Protein AF-A0A2P2I5Q2-F1 (afdb_monomer)

InterPro domains:
  IPR013397 Type I-F CRISPR-associated protein Csy1 [PF09611] (38-127)

Nearest PDB structures (foldseek):
  6ne0-assembly1_A  TM=6.618E-01  e=3.250E-03  Pseudomonas aeruginosa UCBPP-PA14
  7eqg-assembly1_B  TM=6.576E-01  e=6.116E-03  Pseudomonas aeruginosa
  7e8j-assembly1_B  TM=7.321E-01  e=7.759E+00  Thermococcus celer Vu 13 = JCM 8558

Solvent-accessible surface area (backbone atoms only — not comparable to full-atom values): 7850 Å² total; per-residue (Å²): 104,59,69,59,51,55,46,50,55,49,45,52,56,48,46,68,70,70,63,55,101,84,61,52,76,64,59,51,53,52,51,51,51,51,46,50,53,59,64,26,66,82,54,33,48,61,56,38,58,69,38,45,80,50,47,44,63,18,68,58,61,57,45,80,82,36,80,65,54,50,53,56,98,90,45,74,58,82,70,41,71,79,88,56,77,68,62,94,82,88,62,93,52,73,41,70,53,96,74,83,70,42,83,48,66,48,72,91,40,47,68,43,53,56,58,42,60,35,59,42,96,88,70,44,39,67,72,110

Mean predicted aligned error: 5.83 Å

Organism: NCBI:txid1518452

pLDDT: mean 89.72, std 3.86, range [71.75, 94.81]

Sequence (128 aa):
LA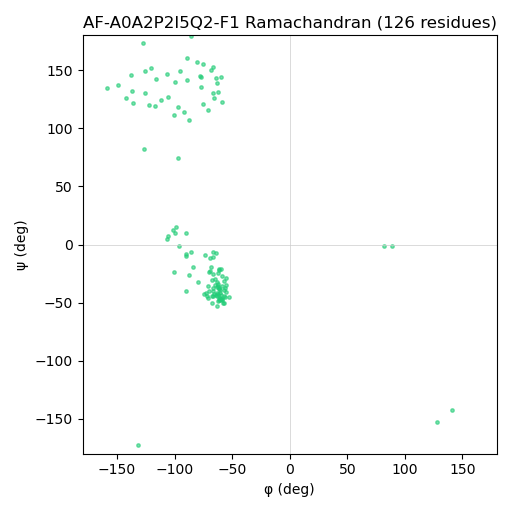IQSYFSDRKEAWLKKNLKSSMEDFDVRELEQECEQKFSLNEWLPNAARRAGQISMSTHPCTFSHPSARKNKNGYVSSVLVDIDRVDDGFLKTGNVSVSTDALGNAAALDVYKFLTLIMQDGENLLS

Secondary structure (DSSP, 8-state):
-HHHHHHHHHHHHHHHHH--TT--HHHHHHHHHHHHHHTSHHHHHHHHHHHHTTEEEESS-GGGT-TTTTEETTEEPPP---------SS---GGGS--PPEEEE-GGGHHHHHHHT-B-TTSSBTT-

Foldseek 3Di:
DLLVVLLVVVLVVQLVVPDDPPDDPVVSVVSNVVSCVCSPCVNPVVVLVVCVVQKDWAPDDPCVVPVCQQADPVGGDDHHDDADDDDPPPDDDPNVDDDGIDIDGDPVSVSSVVQQQGQDPVRHGNVD

Structure (mmCIF, N/CA/C/O backbone):
data_AF-A0A2P2I5Q2-F1
#
_entry.id   AF-A0A2P2I5Q2-F1
#
loop_
_atom_site.group_PDB
_atom_site.id
_atom_site.type_symbol
_atom_site.label_atom_id
_atom_site.label_alt_id
_atom_site.l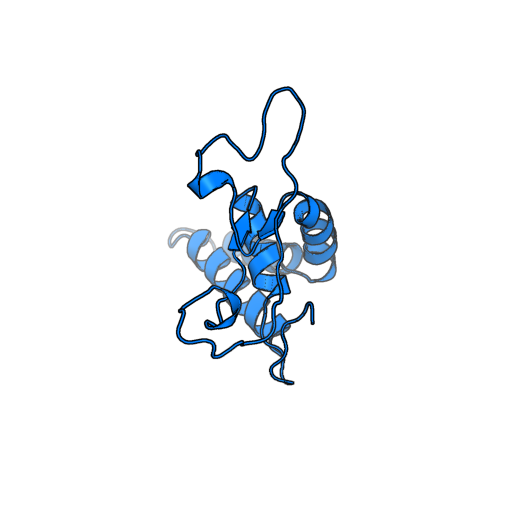abel_comp_id
_atom_site.label_asym_id
_atom_site.label_entity_id
_atom_site.label_seq_id
_atom_site.pdbx_PDB_ins_code
_atom_site.Cartn_x
_atom_site.Cartn_y
_atom_site.Cartn_z
_atom_site.occupancy
_atom_site.B_iso_or_equiv
_atom_site.auth_seq_id
_atom_site.auth_comp_id
_atom_site.auth_asym_id
_atom_site.auth_atom_id
_atom_site.pdbx_PDB_model_num
ATOM 1 N N . LEU A 1 1 ? -18.202 -4.680 -4.821 1.00 77.94 1 LEU A N 1
ATOM 2 C CA . LEU A 1 1 ? -17.090 -3.834 -5.325 1.00 77.94 1 LEU A CA 1
ATOM 3 C C . LEU A 1 1 ? -15.831 -4.156 -4.522 1.00 77.94 1 LEU A C 1
ATOM 5 O O . LEU A 1 1 ? -15.953 -4.294 -3.310 1.00 77.94 1 LEU A O 1
ATOM 9 N N . ALA A 1 2 ? -14.660 -4.293 -5.153 1.00 86.69 2 ALA A N 1
ATOM 10 C CA . ALA A 1 2 ? -13.418 -4.706 -4.475 1.00 86.69 2 ALA A CA 1
ATOM 11 C C . ALA A 1 2 ? -13.055 -3.798 -3.281 1.00 86.69 2 ALA A C 1
ATOM 13 O O . ALA A 1 2 ? -12.731 -4.282 -2.200 1.00 86.69 2 ALA A O 1
ATOM 14 N N . ILE A 1 3 ? -13.241 -2.483 -3.437 1.00 89.75 3 ILE A N 1
ATOM 15 C CA . ILE A 1 3 ? -13.050 -1.491 -2.368 1.00 89.75 3 ILE A CA 1
ATOM 16 C C . ILE A 1 3 ? -13.998 -1.734 -1.182 1.00 89.75 3 ILE A C 1
ATOM 18 O O . ILE A 1 3 ? -13.567 -1.725 -0.035 1.00 89.75 3 ILE A O 1
ATOM 22 N N . GLN A 1 4 ? -15.287 -1.979 -1.437 1.00 90.56 4 GLN A N 1
ATOM 23 C CA . GLN A 1 4 ? -16.257 -2.245 -0.365 1.00 90.56 4 GLN A CA 1
ATOM 24 C C . GLN A 1 4 ? -15.915 -3.527 0.401 1.00 90.56 4 GLN A C 1
ATOM 26 O O . GLN A 1 4 ? -15.971 -3.525 1.627 1.00 90.56 4 GLN A O 1
ATOM 31 N N . SER A 1 5 ? -15.511 -4.585 -0.313 1.00 91.19 5 SER A N 1
ATOM 32 C CA . SER A 1 5 ? -15.049 -5.834 0.308 1.00 91.19 5 SER A CA 1
ATOM 33 C C . SER A 1 5 ? -13.847 -5.579 1.214 1.00 91.19 5 SER A C 1
ATOM 35 O O . SER A 1 5 ? -13.863 -5.970 2.374 1.00 91.19 5 SER A O 1
ATOM 37 N N . TYR A 1 6 ? -12.857 -4.824 0.726 1.00 92.62 6 TYR A N 1
ATOM 38 C CA . TYR A 1 6 ? -11.666 -4.474 1.499 1.00 92.62 6 TYR A CA 1
ATOM 39 C C . TYR A 1 6 ? -12.000 -3.765 2.818 1.00 92.62 6 TYR A C 1
ATOM 41 O O . TYR A 1 6 ? -11.441 -4.092 3.867 1.00 92.62 6 TYR A O 1
ATOM 49 N N . PHE A 1 7 ? -12.918 -2.795 2.791 1.00 93.2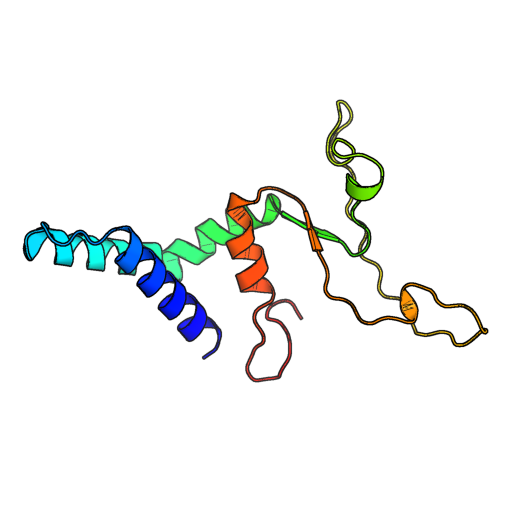5 7 PHE A N 1
ATOM 50 C CA . PHE A 1 7 ? -13.338 -2.107 4.011 1.00 93.25 7 PHE A CA 1
ATOM 51 C C . PHE A 1 7 ? -14.177 -2.999 4.929 1.00 93.25 7 PHE A C 1
ATOM 53 O O . PHE A 1 7 ? -14.001 -2.910 6.143 1.00 93.25 7 PHE A O 1
ATOM 60 N N . SER A 1 8 ? -15.024 -3.876 4.383 1.00 92.56 8 SER A N 1
ATOM 61 C CA . SER A 1 8 ? -15.776 -4.864 5.171 1.00 92.56 8 SER A CA 1
ATOM 62 C C . SER A 1 8 ? -14.831 -5.770 5.960 1.00 92.56 8 SER A C 1
ATOM 64 O O . SER A 1 8 ? -14.927 -5.845 7.185 1.00 92.56 8 SER A O 1
ATOM 66 N N . ASP A 1 9 ? -13.833 -6.350 5.291 1.00 92.50 9 ASP A N 1
ATOM 67 C CA . ASP A 1 9 ? -12.859 -7.250 5.915 1.00 92.50 9 ASP A CA 1
ATOM 68 C C . ASP A 1 9 ? -12.071 -6.546 7.032 1.00 92.50 9 ASP A C 1
ATOM 70 O O . ASP A 1 9 ? -11.808 -7.114 8.097 1.00 92.50 9 ASP A O 1
ATOM 74 N N . ARG A 1 10 ? -11.705 -5.273 6.823 1.00 92.31 10 ARG A N 1
ATOM 75 C CA . ARG A 1 10 ? -10.998 -4.479 7.839 1.00 92.31 10 ARG A CA 1
ATOM 76 C C . ARG A 1 10 ? -11.871 -4.127 9.031 1.00 92.31 10 ARG A C 1
ATOM 78 O O . ARG A 1 10 ? -11.362 -4.176 10.154 1.00 92.31 10 ARG A O 1
ATOM 85 N N . LYS A 1 11 ? -13.137 -3.777 8.803 1.00 92.69 11 LYS A N 1
ATOM 86 C CA . LYS A 1 11 ? -14.100 -3.512 9.876 1.00 92.69 11 LYS A CA 1
ATOM 87 C C . LYS A 1 11 ? -14.301 -4.763 10.720 1.00 92.69 11 LYS A C 1
ATOM 89 O O . LYS A 1 11 ? -14.127 -4.701 11.933 1.00 92.69 11 LYS A O 1
ATOM 94 N N . GLU A 1 12 ? -14.524 -5.918 10.095 1.00 92.50 12 GLU A N 1
ATOM 95 C CA . GLU A 1 12 ? -14.659 -7.192 10.807 1.00 92.50 12 GLU A CA 1
ATOM 96 C C . GLU A 1 12 ? -13.413 -7.550 11.621 1.00 92.50 12 GLU A C 1
ATOM 98 O O . GLU A 1 12 ? -13.515 -7.920 12.791 1.00 92.50 12 GLU A O 1
ATOM 103 N N . ALA A 1 13 ? -12.223 -7.433 11.025 1.00 92.00 13 ALA A N 1
ATOM 104 C CA . ALA A 1 13 ? -10.970 -7.720 11.719 1.00 92.00 13 ALA A CA 1
ATOM 105 C C . ALA A 1 13 ? -10.737 -6.767 12.901 1.00 92.00 13 ALA A C 1
ATOM 107 O O . ALA A 1 13 ? -10.21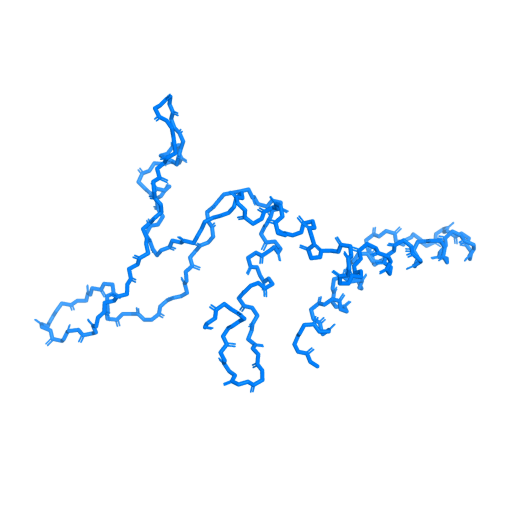9 -7.178 13.944 1.00 92.00 13 ALA A O 1
ATOM 108 N N . TRP A 1 14 ? -11.120 -5.497 12.756 1.00 93.50 14 TRP A N 1
ATOM 109 C CA . TRP A 1 14 ? -11.018 -4.515 13.827 1.00 93.50 14 TRP A CA 1
ATOM 110 C C . TRP A 1 14 ? -12.032 -4.790 14.939 1.00 93.50 14 TRP A C 1
ATOM 112 O O . TRP A 1 14 ? -11.638 -4.825 16.103 1.00 93.50 14 TRP A O 1
ATOM 122 N N . LEU A 1 15 ? -13.294 -5.069 14.609 1.00 91.69 15 LEU A N 1
ATOM 123 C CA . LEU A 1 15 ? -14.323 -5.413 15.592 1.00 91.69 15 LEU A CA 1
ATOM 124 C C . LEU A 1 15 ? -13.943 -6.675 16.366 1.00 91.69 15 LEU A C 1
ATOM 126 O O . LEU A 1 15 ? -13.911 -6.640 17.590 1.00 91.69 15 LEU A O 1
ATOM 130 N N . LYS A 1 16 ? -13.517 -7.749 15.690 1.00 90.44 16 LYS A N 1
ATOM 131 C CA . LYS A 1 16 ? -13.051 -8.987 16.351 1.00 90.44 16 LYS A CA 1
ATOM 132 C C . LYS A 1 16 ? -11.898 -8.754 17.329 1.00 90.44 16 LYS A C 1
ATOM 134 O O . LYS A 1 16 ? -11.776 -9.478 18.310 1.00 90.44 16 LYS A O 1
ATOM 139 N N . LYS A 1 17 ? -11.034 -7.770 17.061 1.00 90.88 17 LYS A N 1
ATOM 140 C CA . LYS A 1 17 ? -9.894 -7.438 17.926 1.00 90.88 17 LYS A CA 1
ATOM 141 C C . LYS A 1 17 ? -10.290 -6.592 19.140 1.00 90.88 17 LYS A C 1
ATOM 143 O O . LYS A 1 17 ? -9.628 -6.692 20.171 1.00 90.88 17 LYS A O 1
ATOM 148 N N . ASN A 1 18 ? -11.298 -5.732 19.006 1.00 88.38 18 ASN A N 1
ATOM 149 C CA . ASN A 1 18 ? -11.671 -4.776 20.050 1.00 88.38 18 ASN A CA 1
ATOM 150 C C . ASN A 1 18 ? -12.882 -5.225 20.882 1.00 88.38 18 ASN A C 1
ATOM 152 O O . ASN A 1 18 ? -12.986 -4.827 22.041 1.00 88.38 18 ASN A O 1
ATOM 156 N N . LEU A 1 19 ? -13.744 -6.090 20.339 1.00 88.69 19 LEU A N 1
ATOM 157 C CA . LEU A 1 19 ? -14.849 -6.704 21.068 1.00 88.69 19 LEU A CA 1
ATOM 158 C C . LEU A 1 19 ? -14.316 -7.644 22.150 1.00 88.69 19 LEU A C 1
ATOM 160 O O . LEU A 1 19 ? -13.488 -8.522 21.898 1.00 88.69 19 LEU A O 1
ATOM 164 N N . LYS A 1 20 ? -14.833 -7.478 23.366 1.00 85.69 20 LYS A N 1
ATOM 165 C CA . LYS A 1 20 ? -14.583 -8.376 24.494 1.00 85.69 20 LYS A CA 1
ATOM 166 C C . LYS A 1 20 ? -15.898 -9.018 24.900 1.00 85.69 20 LYS A C 1
ATOM 168 O O . LYS A 1 20 ? -16.921 -8.350 24.955 1.00 85.69 20 LYS A O 1
ATOM 173 N N . SER A 1 21 ? -15.856 -10.290 25.288 1.00 75.12 21 SER A N 1
ATOM 174 C CA . SER A 1 21 ? -17.037 -11.044 25.740 1.00 75.12 21 SER A CA 1
ATOM 175 C C . SER A 1 21 ? -17.686 -10.508 27.026 1.00 75.12 21 SER A C 1
ATOM 177 O O . SER A 1 21 ? -18.724 -11.010 27.430 1.00 75.12 21 SER A O 1
ATOM 179 N N . SER A 1 22 ? -17.054 -9.534 27.689 1.00 78.75 22 SER A N 1
ATOM 180 C CA . SER A 1 22 ? -17.507 -8.912 28.938 1.00 78.75 22 SER A CA 1
ATOM 181 C C . SER A 1 22 ? -18.051 -7.486 28.747 1.00 78.75 22 SER A C 1
ATOM 183 O O . SER A 1 22 ? -18.292 -6.813 29.745 1.00 78.75 22 SER A O 1
ATOM 185 N N . MET A 1 23 ? -18.157 -6.989 27.511 1.00 80.56 23 MET A N 1
ATOM 186 C CA . MET A 1 23 ? -18.653 -5.633 27.242 1.00 80.56 23 MET A CA 1
ATOM 187 C C . MET A 1 23 ? -20.176 -5.565 27.334 1.00 80.56 23 MET A C 1
ATOM 189 O O . MET A 1 23 ? -20.860 -6.518 26.959 1.00 80.56 23 MET A O 1
ATOM 193 N N . GLU A 1 24 ? -20.690 -4.437 27.820 1.00 83.69 24 GLU A N 1
ATOM 194 C CA . GLU A 1 24 ? -22.123 -4.157 27.791 1.00 83.69 24 GLU A CA 1
ATOM 195 C C . GLU A 1 24 ? -22.578 -3.780 26.373 1.00 83.69 24 GLU A C 1
ATOM 197 O O . GLU A 1 24 ? -21.802 -3.265 25.566 1.00 83.69 24 GLU A O 1
ATOM 202 N N . ASP A 1 25 ? -23.863 -3.989 26.075 1.00 82.38 25 ASP A N 1
ATOM 203 C CA . ASP A 1 25 ? -24.461 -3.677 24.767 1.00 82.38 25 ASP A CA 1
ATOM 204 C C . ASP A 1 25 ? -24.254 -2.214 24.339 1.00 82.38 25 ASP A C 1
ATOM 206 O O . ASP A 1 25 ? -24.211 -1.912 23.145 1.00 82.38 25 ASP A O 1
ATOM 210 N N . PHE A 1 26 ? -24.138 -1.292 25.300 1.00 84.56 26 PHE A N 1
ATOM 211 C CA . PHE A 1 26 ? -23.848 0.114 25.027 1.00 84.56 26 PHE A CA 1
ATOM 212 C C . PHE A 1 26 ? -22.427 0.305 24.481 1.00 84.56 26 PHE A C 1
ATOM 214 O O . PHE A 1 26 ? -22.263 0.899 23.414 1.00 84.56 26 PHE A O 1
ATOM 221 N N . ASP A 1 27 ? -21.428 -0.271 25.153 1.00 85.62 27 ASP A N 1
ATOM 222 C CA . ASP A 1 27 ? -20.021 -0.190 24.745 1.00 85.62 27 ASP A CA 1
ATOM 223 C C . ASP A 1 27 ? -19.806 -0.828 23.367 1.00 85.62 27 ASP A C 1
ATOM 225 O O . ASP A 1 27 ? -19.046 -0.320 22.543 1.00 85.62 27 ASP A O 1
ATOM 229 N N . VAL A 1 28 ? -20.511 -1.932 23.088 1.00 87.31 28 VAL A N 1
ATOM 230 C CA . VAL A 1 28 ? -20.474 -2.607 21.782 1.00 87.31 28 VAL A CA 1
ATOM 231 C C . VAL A 1 28 ? -20.963 -1.677 20.670 1.00 87.31 28 VAL A C 1
ATOM 233 O O . VAL A 1 28 ? -20.301 -1.559 19.639 1.00 87.31 28 VAL A O 1
ATOM 236 N N . ARG A 1 29 ? -22.084 -0.976 20.881 1.00 87.62 29 ARG A N 1
ATOM 237 C CA . ARG A 1 29 ? -22.636 -0.035 19.890 1.00 87.62 29 ARG A CA 1
ATOM 238 C C . ARG A 1 29 ? -21.733 1.174 19.663 1.00 87.62 29 ARG A C 1
ATOM 240 O O . ARG A 1 29 ? -21.627 1.640 18.530 1.00 87.62 29 ARG A O 1
ATOM 247 N N . GLU A 1 30 ? -21.088 1.682 20.710 1.00 90.12 30 GLU A N 1
ATOM 248 C CA . GLU A 1 30 ? -20.125 2.782 20.585 1.00 90.12 30 GLU A CA 1
ATOM 249 C C . GLU A 1 30 ? -18.907 2.354 19.749 1.00 90.12 30 GLU A C 1
ATOM 251 O O . GLU A 1 30 ? -18.509 3.052 18.814 1.00 90.12 30 GLU A O 1
ATOM 256 N N . LEU A 1 31 ? -18.389 1.148 19.998 1.00 90.00 31 LEU A N 1
ATOM 257 C CA . LEU A 1 31 ? -17.314 0.531 19.215 1.00 90.00 31 LEU A CA 1
ATOM 258 C C . LEU A 1 31 ? -17.681 0.332 17.740 1.00 90.00 31 LEU A C 1
ATOM 260 O O . LEU A 1 31 ? -16.855 0.579 16.858 1.00 90.00 31 LEU A O 1
ATOM 264 N N . GLU A 1 32 ? -18.905 -0.106 17.448 1.00 90.06 32 GLU A N 1
ATOM 265 C CA . GLU A 1 32 ? -19.397 -0.237 16.073 1.00 90.06 32 GLU A CA 1
ATOM 266 C C . GLU A 1 32 ? -19.450 1.117 15.355 1.00 90.06 32 GLU A C 1
ATOM 268 O O . GLU A 1 32 ? -19.016 1.218 14.204 1.00 90.06 32 GLU A O 1
ATOM 273 N N . GLN A 1 33 ? -19.909 2.170 16.036 1.00 91.50 33 GLN A N 1
ATOM 274 C CA . GLN A 1 33 ? -19.923 3.525 15.479 1.00 91.50 33 GLN A CA 1
ATOM 275 C C . GLN A 1 33 ? -18.510 4.068 15.238 1.00 91.50 33 GLN A C 1
ATOM 277 O O . GLN A 1 33 ? -18.259 4.635 14.171 1.00 91.50 33 GLN A O 1
ATOM 282 N N . GLU A 1 34 ? -17.575 3.859 16.172 1.00 92.75 34 GLU A N 1
ATOM 283 C CA . GLU A 1 34 ? -16.166 4.235 15.984 1.00 92.75 34 GLU A CA 1
ATOM 284 C C . GLU A 1 34 ? -15.568 3.502 14.775 1.00 92.75 34 GLU A C 1
ATOM 286 O O . GLU A 1 34 ? -14.883 4.102 13.942 1.00 92.75 34 GLU A O 1
ATOM 291 N N . CYS A 1 35 ? -15.854 2.203 14.646 1.00 92.31 35 CYS A N 1
ATOM 292 C CA . CYS A 1 35 ? -15.409 1.398 13.517 1.00 92.31 35 CYS A CA 1
ATOM 293 C C . CYS A 1 35 ? -15.923 1.972 12.191 1.00 92.31 35 CYS A C 1
ATOM 295 O O . CYS A 1 35 ? -15.152 2.151 11.243 1.00 92.31 35 CYS A O 1
ATOM 297 N N . GLU A 1 36 ? -17.213 2.296 12.127 1.00 92.25 36 GLU A N 1
ATOM 298 C CA . GLU A 1 36 ? -17.844 2.815 10.918 1.00 92.25 36 GLU A CA 1
ATOM 299 C C . GLU A 1 36 ? -17.258 4.167 10.503 1.00 92.25 36 GLU A C 1
ATOM 301 O O . GLU A 1 36 ? -16.926 4.347 9.331 1.00 92.25 36 GLU A O 1
ATOM 306 N N . GLN A 1 37 ? -17.059 5.085 11.453 1.00 92.56 37 GLN A N 1
ATOM 307 C CA . GLN A 1 37 ? -16.452 6.394 11.188 1.00 92.56 37 GLN A CA 1
ATOM 308 C C . GLN A 1 37 ? -15.013 6.243 10.686 1.00 92.56 37 GLN A C 1
ATOM 310 O O . GLN A 1 37 ? -14.686 6.680 9.579 1.00 92.56 37 GLN A O 1
ATOM 315 N N . LYS A 1 38 ? -14.187 5.501 11.428 1.00 90.81 38 LYS A N 1
ATOM 316 C CA . LYS A 1 38 ? -12.752 5.333 11.160 1.00 90.81 38 LYS A CA 1
ATOM 317 C C . LYS A 1 38 ? -12.444 4.662 9.826 1.00 90.81 38 LYS A C 1
ATOM 319 O O . LYS A 1 38 ? -11.424 4.957 9.197 1.00 90.81 38 LYS A O 1
ATOM 324 N N . PHE A 1 39 ? -13.285 3.713 9.419 1.00 91.81 39 PHE A N 1
ATOM 325 C CA . PHE A 1 39 ? -13.174 3.016 8.137 1.00 91.81 39 PHE A CA 1
ATOM 326 C C . PHE A 1 39 ? -14.120 3.582 7.074 1.00 91.81 39 PHE A C 1
ATOM 328 O O . PHE A 1 39 ? -14.241 2.996 5.996 1.00 91.81 39 PHE A O 1
ATOM 335 N N . SER A 1 40 ? -14.761 4.723 7.337 1.00 92.31 40 SER A N 1
ATOM 336 C CA . SER A 1 40 ? -15.468 5.468 6.304 1.00 92.31 40 SER A CA 1
ATOM 337 C C . SER A 1 40 ? -14.468 5.962 5.261 1.00 92.31 40 SER A C 1
ATOM 339 O O . SER A 1 40 ? -13.344 6.360 5.575 1.00 92.31 40 SER A O 1
ATOM 341 N N . LEU A 1 41 ? -14.875 5.963 3.993 1.00 90.38 41 LEU A N 1
ATOM 342 C CA . LEU A 1 41 ? -14.029 6.448 2.898 1.00 90.38 41 LEU A CA 1
ATOM 343 C C . LEU A 1 41 ? -13.576 7.898 3.128 1.00 90.38 41 LEU A C 1
ATOM 345 O O . LEU A 1 41 ? -12.417 8.221 2.877 1.00 90.38 41 LEU A O 1
ATOM 349 N N . ASN A 1 42 ? -14.469 8.744 3.651 1.00 91.94 42 ASN A N 1
ATOM 350 C CA . ASN A 1 42 ? -14.212 10.165 3.887 1.00 91.94 42 ASN A CA 1
ATOM 351 C C . ASN A 1 42 ? -13.127 10.413 4.940 1.00 91.94 42 ASN A C 1
ATOM 353 O O . ASN A 1 42 ? -12.353 11.354 4.792 1.00 91.94 42 ASN A O 1
ATOM 357 N N . GLU A 1 43 ? -13.033 9.577 5.976 1.00 93.19 43 GLU A N 1
ATOM 358 C CA . GLU A 1 43 ? -11.980 9.709 6.989 1.00 93.19 43 GLU A CA 1
ATOM 359 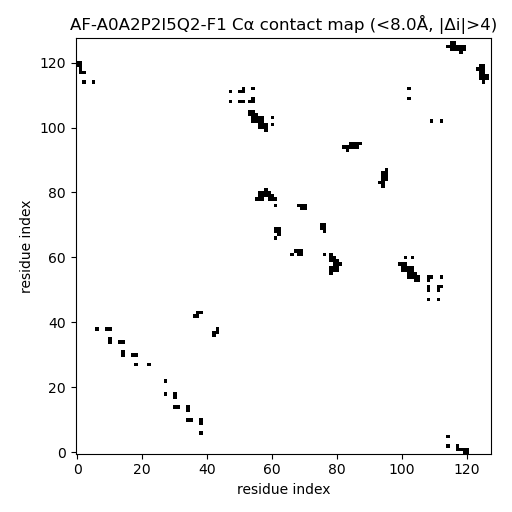C C . GLU A 1 43 ? -10.723 8.921 6.629 1.00 93.19 43 GLU A C 1
ATOM 361 O O . GLU A 1 43 ? -9.596 9.388 6.831 1.00 93.19 43 GLU A O 1
ATOM 366 N N . TRP A 1 44 ? -10.887 7.717 6.085 1.00 94.56 44 TRP A N 1
ATOM 367 C CA . TRP A 1 44 ? -9.766 6.828 5.831 1.00 94.56 44 TRP A CA 1
ATOM 368 C C . TRP A 1 44 ? -8.911 7.298 4.652 1.00 94.56 44 TRP A C 1
ATOM 370 O O . TRP A 1 44 ? -7.685 7.269 4.764 1.00 94.56 44 TRP A O 1
ATOM 380 N N . LEU A 1 45 ? -9.511 7.769 3.548 1.00 93.56 45 LEU A N 1
ATOM 381 C CA . LEU A 1 45 ? -8.762 8.162 2.345 1.00 93.56 45 LEU A CA 1
ATOM 382 C C . LEU A 1 45 ? -7.789 9.328 2.591 1.00 93.56 45 LEU A C 1
ATOM 384 O O . LEU A 1 45 ? -6.614 9.172 2.250 1.00 93.56 45 LEU A O 1
ATOM 388 N N . PRO A 1 46 ? -8.176 10.453 3.230 1.00 94.81 46 PRO A N 1
ATOM 389 C CA . PRO A 1 46 ? -7.227 11.528 3.536 1.00 94.81 46 PRO A CA 1
ATOM 390 C C . PRO A 1 46 ? -6.096 11.067 4.465 1.00 94.81 46 PRO A C 1
ATOM 392 O O . PRO A 1 46 ? -4.927 11.421 4.282 1.00 94.81 46 PRO A O 1
ATOM 395 N N . ASN A 1 47 ? -6.422 10.218 5.444 1.00 93.19 47 ASN A N 1
ATOM 396 C CA . ASN A 1 47 ? -5.432 9.637 6.347 1.00 93.19 47 ASN A CA 1
ATOM 397 C C . ASN A 1 47 ? -4.473 8.679 5.626 1.00 93.19 47 ASN A C 1
ATOM 399 O O . ASN A 1 47 ? -3.273 8.672 5.914 1.00 93.19 47 ASN A O 1
ATOM 403 N N . ALA A 1 48 ? -4.975 7.873 4.692 1.00 93.69 48 ALA A N 1
ATOM 404 C CA . ALA A 1 48 ? -4.179 6.987 3.853 1.00 93.69 48 ALA A CA 1
ATOM 405 C C . ALA A 1 48 ? -3.279 7.784 2.900 1.00 93.69 48 ALA A C 1
ATOM 407 O O . ALA A 1 48 ? -2.085 7.501 2.838 1.00 93.69 48 ALA A O 1
ATOM 408 N N . ALA A 1 49 ? -3.797 8.836 2.262 1.00 93.50 49 ALA A N 1
ATOM 409 C CA . ALA A 1 49 ? -3.034 9.726 1.389 1.00 93.50 49 ALA A CA 1
ATOM 410 C C . ALA A 1 49 ? -1.837 10.364 2.113 1.00 93.50 49 ALA A C 1
ATOM 412 O O . ALA A 1 49 ? -0.714 10.327 1.614 1.00 93.50 49 ALA A O 1
ATOM 413 N N . ARG A 1 50 ? -2.027 10.853 3.347 1.00 93.25 50 ARG A N 1
ATOM 414 C CA . ARG A 1 50 ? -0.919 11.384 4.165 1.00 93.25 50 ARG A CA 1
ATOM 415 C C . ARG A 1 50 ? 0.137 10.322 4.502 1.00 93.25 50 ARG A C 1
ATOM 417 O O . ARG A 1 50 ? 1.316 10.641 4.645 1.00 93.25 50 ARG A O 1
ATOM 424 N N . ARG A 1 51 ? -0.274 9.060 4.659 1.00 94.00 51 ARG A N 1
ATOM 425 C CA . ARG A 1 51 ? 0.625 7.930 4.949 1.00 94.00 51 ARG A CA 1
ATOM 426 C C . ARG A 1 51 ? 1.271 7.333 3.700 1.00 94.00 51 ARG A C 1
ATOM 428 O O . ARG A 1 51 ? 2.307 6.692 3.842 1.00 94.00 51 ARG A O 1
ATOM 435 N N . ALA A 1 52 ? 0.726 7.571 2.508 1.00 91.81 52 ALA A N 1
ATOM 436 C CA . ALA A 1 52 ? 1.246 7.031 1.254 1.00 91.81 52 ALA A CA 1
ATOM 437 C C . ALA A 1 52 ? 2.719 7.411 1.025 1.00 91.81 52 ALA A C 1
ATOM 439 O O . ALA A 1 52 ? 3.513 6.566 0.640 1.00 91.81 52 ALA A O 1
ATOM 440 N N . GLY A 1 53 ? 3.132 8.630 1.395 1.00 89.69 53 GLY A N 1
ATOM 441 C CA . GLY A 1 53 ? 4.536 9.059 1.302 1.00 89.69 53 GLY A CA 1
ATOM 442 C C . GLY A 1 53 ? 5.513 8.330 2.241 1.00 89.69 53 GLY A C 1
ATOM 443 O O . GLY A 1 53 ? 6.720 8.548 2.166 1.00 89.69 53 GLY A O 1
ATOM 444 N N . GLN A 1 54 ? 5.026 7.479 3.151 1.00 90.44 54 GLN A N 1
ATOM 445 C CA . GLN A 1 54 ? 5.865 6.684 4.057 1.00 90.44 54 GLN A CA 1
ATOM 446 C C . GLN A 1 54 ? 6.250 5.318 3.477 1.00 90.44 54 GLN A C 1
ATOM 448 O O . GLN A 1 54 ? 7.075 4.618 4.079 1.00 90.44 54 GLN A O 1
ATOM 453 N N . ILE A 1 55 ? 5.662 4.943 2.340 1.00 92.06 55 ILE A N 1
ATOM 454 C CA . ILE A 1 55 ? 5.936 3.709 1.606 1.00 92.06 55 ILE A CA 1
ATOM 455 C C . ILE A 1 55 ? 6.425 4.043 0.196 1.00 92.06 55 ILE A C 1
ATOM 457 O O . ILE A 1 55 ? 6.095 5.082 -0.365 1.00 92.06 55 ILE A O 1
ATOM 461 N N . SER A 1 56 ? 7.226 3.158 -0.374 1.00 91.25 56 SER A N 1
ATOM 462 C CA . SER A 1 56 ? 7.654 3.218 -1.765 1.00 91.25 56 SER A CA 1
ATOM 463 C C . SER A 1 56 ? 7.609 1.823 -2.374 1.00 91.25 56 SER A C 1
ATOM 465 O O . SER A 1 56 ? 7.841 0.835 -1.680 1.00 91.25 56 SER A O 1
ATOM 467 N N . MET A 1 57 ? 7.285 1.736 -3.661 1.00 91.50 57 MET A N 1
ATOM 468 C CA . MET A 1 57 ? 7.281 0.474 -4.402 1.00 91.50 57 MET A CA 1
ATOM 469 C C . MET A 1 57 ? 8.660 0.222 -5.010 1.00 91.50 57 MET A C 1
ATOM 471 O O . MET A 1 57 ? 9.326 1.160 -5.452 1.00 91.50 57 MET A O 1
ATOM 475 N N . SER A 1 58 ? 9.106 -1.032 -5.011 1.00 92.75 58 SER A N 1
ATOM 476 C CA . SER A 1 58 ? 10.417 -1.414 -5.534 1.00 92.75 58 SER A CA 1
ATOM 477 C C . SER A 1 58 ? 10.393 -2.828 -6.103 1.00 92.75 58 SER A C 1
ATOM 479 O O . SER A 1 58 ? 9.872 -3.733 -5.465 1.00 92.75 58 SER A O 1
ATOM 481 N N . THR A 1 59 ? 11.014 -3.041 -7.260 1.00 93.06 59 THR A N 1
ATOM 482 C CA . THR A 1 59 ? 11.309 -4.388 -7.784 1.00 93.06 59 THR A CA 1
ATOM 483 C C . THR A 1 59 ? 12.649 -4.911 -7.274 1.00 93.06 59 THR A C 1
ATOM 485 O O . THR A 1 59 ? 12.831 -6.113 -7.141 1.00 93.06 59 THR A O 1
ATOM 488 N N . HIS A 1 60 ? 13.581 -4.009 -6.936 1.00 92.38 60 HIS A N 1
ATOM 489 C CA . HIS A 1 60 ? 14.901 -4.372 -6.404 1.00 92.38 60 HIS A CA 1
ATOM 490 C C . HIS A 1 60 ? 15.179 -3.654 -5.074 1.00 92.38 60 HIS A C 1
ATOM 492 O O . HIS A 1 60 ? 15.823 -2.600 -5.055 1.00 92.38 60 HIS A O 1
ATOM 498 N N . PRO A 1 61 ? 14.664 -4.171 -3.944 1.00 92.25 61 PRO A N 1
ATOM 499 C CA . PRO A 1 61 ? 14.844 -3.537 -2.647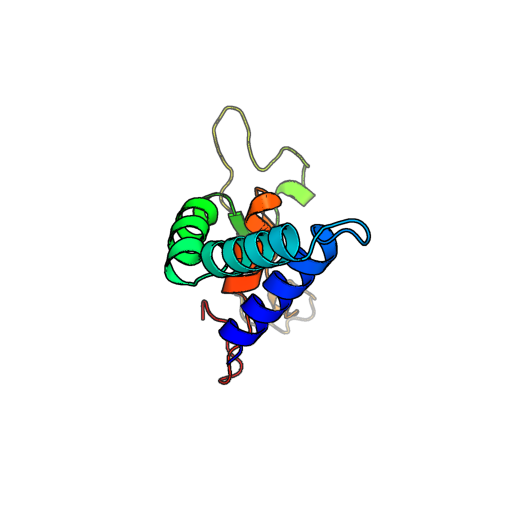 1.00 92.25 61 PRO A CA 1
ATOM 500 C C . PRO A 1 61 ? 16.311 -3.378 -2.238 1.00 92.25 61 PRO A C 1
ATOM 502 O O . PRO A 1 61 ? 17.043 -4.352 -2.075 1.00 92.25 61 PRO A O 1
ATOM 505 N N . CYS A 1 62 ? 16.730 -2.138 -1.965 1.00 91.31 62 CYS A N 1
ATOM 506 C CA . CYS A 1 62 ? 18.098 -1.845 -1.511 1.00 91.31 62 CYS A CA 1
ATOM 507 C C . CYS A 1 62 ? 18.462 -2.515 -0.172 1.00 91.31 62 CYS A C 1
ATOM 509 O O . CYS A 1 62 ? 19.639 -2.704 0.134 1.00 91.31 62 CYS A O 1
ATOM 511 N N . THR A 1 63 ? 17.460 -2.896 0.626 1.00 90.88 63 THR A N 1
ATOM 512 C CA . THR A 1 63 ? 17.645 -3.557 1.923 1.00 90.88 63 THR A CA 1
ATOM 513 C C . THR A 1 63 ? 18.206 -4.970 1.805 1.00 90.88 63 THR A C 1
ATOM 515 O O . THR A 1 63 ? 18.762 -5.461 2.784 1.00 90.88 63 THR A O 1
ATOM 518 N N . PHE A 1 64 ? 18.110 -5.604 0.629 1.00 90.69 64 PHE A N 1
ATOM 519 C CA . PHE A 1 64 ? 18.762 -6.891 0.374 1.00 90.69 64 PHE A CA 1
ATOM 520 C C . PHE A 1 64 ? 20.287 -6.779 0.341 1.00 90.69 64 PHE A C 1
ATOM 522 O O . PHE A 1 64 ? 20.969 -7.710 0.756 1.00 90.69 64 PHE A O 1
ATOM 529 N N . SER A 1 65 ? 20.828 -5.633 -0.085 1.00 91.12 65 SER A N 1
ATOM 530 C CA . SER A 1 65 ? 22.272 -5.387 -0.044 1.00 91.12 65 SER A CA 1
ATOM 531 C C . SER A 1 65 ? 22.754 -5.104 1.378 1.00 91.12 65 SER A C 1
ATOM 533 O O . SER A 1 65 ? 23.804 -5.587 1.792 1.00 91.12 65 SER A O 1
ATOM 535 N N . HIS A 1 66 ? 21.996 -4.303 2.134 1.00 91.50 66 HIS A N 1
ATOM 536 C CA . HIS A 1 66 ? 22.262 -4.039 3.546 1.00 91.50 66 HIS A CA 1
ATOM 537 C C . HIS A 1 66 ? 20.986 -3.538 4.251 1.00 91.50 66 HIS A C 1
ATOM 539 O O . HIS A 1 66 ? 20.356 -2.608 3.740 1.00 91.50 66 HIS A O 1
ATOM 545 N N . PRO A 1 67 ? 20.625 -4.030 5.454 1.00 89.44 67 PRO A N 1
ATOM 546 C CA . PRO A 1 67 ? 19.372 -3.654 6.126 1.00 89.44 67 PRO A CA 1
ATOM 547 C C . PRO A 1 67 ? 19.186 -2.140 6.322 1.00 89.44 67 PRO A C 1
ATOM 549 O O . PRO A 1 67 ? 18.083 -1.613 6.189 1.00 89.44 67 PRO A O 1
ATOM 552 N N . SER A 1 68 ? 20.279 -1.417 6.575 1.00 88.56 68 SER A N 1
ATOM 553 C CA . SER A 1 68 ? 20.272 0.042 6.770 1.00 88.56 68 SER A CA 1
ATOM 554 C C . SER A 1 68 ? 20.478 0.859 5.485 1.00 88.56 68 SER A C 1
ATOM 556 O O . SER A 1 68 ? 20.690 2.065 5.569 1.00 88.56 68 SER A O 1
ATOM 558 N N . ALA A 1 69 ? 20.444 0.247 4.295 1.00 90.12 69 ALA A N 1
ATOM 559 C CA . ALA A 1 69 ? 20.714 0.948 3.034 1.00 90.12 69 ALA A CA 1
ATOM 560 C C . ALA A 1 69 ? 19.675 2.032 2.708 1.00 90.12 69 ALA A C 1
ATOM 562 O O . ALA A 1 69 ? 20.011 3.041 2.099 1.00 90.12 69 ALA A O 1
ATOM 563 N N . ARG A 1 70 ? 18.420 1.862 3.143 1.00 86.50 70 ARG A N 1
ATOM 564 C CA . ARG A 1 70 ? 17.309 2.755 2.777 1.00 86.50 70 ARG A CA 1
ATOM 565 C C . ARG A 1 70 ? 17.489 4.197 3.258 1.00 86.50 70 ARG A C 1
ATOM 567 O O . ARG A 1 70 ? 17.008 5.121 2.603 1.00 86.50 70 ARG A O 1
ATOM 574 N N . LYS A 1 71 ? 18.116 4.389 4.420 1.00 87.31 71 LYS A N 1
ATOM 575 C CA . LYS A 1 71 ? 18.276 5.702 5.049 1.00 87.31 71 LYS A CA 1
ATOM 576 C C . LYS A 1 71 ? 19.641 5.809 5.706 1.00 87.31 71 LYS A C 1
ATOM 578 O O . LYS A 1 71 ? 19.973 5.016 6.583 1.00 87.31 71 LYS A O 1
ATOM 583 N N . ASN A 1 72 ? 20.386 6.843 5.344 1.00 84.44 72 ASN A N 1
ATOM 584 C CA . ASN A 1 72 ? 21.651 7.186 5.981 1.00 84.44 72 ASN A CA 1
ATOM 585 C C . ASN A 1 72 ? 21.689 8.685 6.330 1.00 84.44 72 ASN A C 1
ATOM 587 O O . ASN A 1 72 ? 20.688 9.394 6.215 1.00 84.44 72 ASN A O 1
ATOM 591 N N . LYS A 1 73 ? 22.852 9.172 6.780 1.00 84.88 73 LYS A N 1
ATOM 592 C CA . LYS A 1 73 ? 23.060 10.590 7.128 1.00 84.88 73 LYS A CA 1
ATOM 593 C C . LYS A 1 73 ? 22.854 11.546 5.943 1.00 84.88 73 LYS A C 1
ATOM 595 O O . LYS A 1 73 ? 22.574 12.716 6.165 1.00 84.88 73 LYS A O 1
ATOM 600 N N . ASN A 1 74 ? 22.963 11.043 4.715 1.00 84.19 74 ASN A N 1
ATOM 601 C CA . ASN A 1 74 ? 22.882 11.815 3.478 1.00 84.19 74 ASN A CA 1
ATOM 602 C C . ASN A 1 74 ? 21.473 11.784 2.857 1.00 84.19 74 ASN A C 1
ATOM 604 O O . ASN A 1 74 ? 21.259 12.413 1.826 1.00 84.19 74 ASN A O 1
ATOM 608 N N . GLY A 1 75 ? 20.515 11.075 3.469 1.00 86.56 75 GLY A N 1
ATOM 609 C CA . GLY 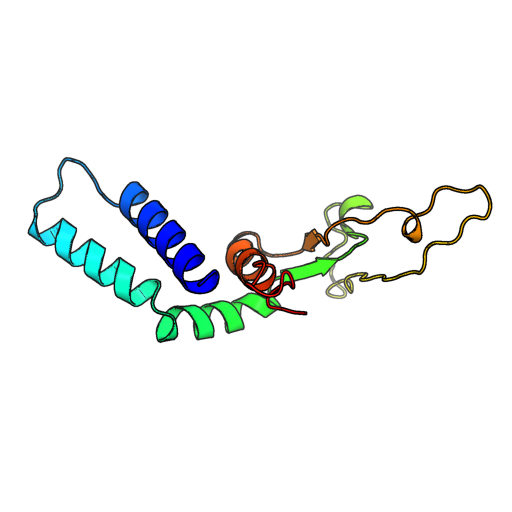A 1 75 ? 19.112 11.076 3.056 1.00 86.56 75 GLY A CA 1
ATOM 610 C C . GLY A 1 75 ? 18.520 9.687 2.830 1.00 86.56 75 GLY A C 1
ATOM 611 O O . GLY A 1 75 ? 18.917 8.702 3.462 1.00 86.56 75 GLY A O 1
ATOM 612 N N . TYR A 1 76 ? 17.516 9.640 1.953 1.00 87.25 76 TYR A N 1
ATOM 613 C CA . TYR A 1 76 ? 16.833 8.418 1.533 1.00 87.25 76 TYR A CA 1
ATOM 614 C C . TYR A 1 76 ? 17.362 7.948 0.183 1.00 87.25 76 TYR A C 1
ATOM 616 O O . TYR A 1 76 ? 17.577 8.751 -0.721 1.00 87.25 76 TYR A O 1
ATOM 624 N N . VAL A 1 77 ? 17.531 6.636 0.049 1.00 88.75 77 VAL A N 1
ATOM 625 C CA . VAL A 1 77 ? 17.843 6.009 -1.237 1.00 88.75 77 VAL A CA 1
ATOM 626 C C . VAL A 1 77 ? 16.573 5.921 -2.082 1.00 88.75 77 VAL A C 1
ATOM 628 O O . VAL A 1 77 ? 15.511 5.537 -1.584 1.00 88.75 77 VAL A O 1
ATOM 631 N N . SER A 1 78 ? 16.687 6.270 -3.362 1.00 89.25 78 SER A N 1
ATOM 632 C CA . SER A 1 78 ? 15.607 6.130 -4.340 1.00 89.25 78 SER A CA 1
ATOM 633 C C . SER A 1 78 ? 15.228 4.662 -4.528 1.00 89.25 78 SER A C 1
ATOM 635 O O . SER A 1 78 ? 16.093 3.789 -4.588 1.00 89.25 78 SER A O 1
ATOM 637 N N . SER A 1 79 ? 13.929 4.379 -4.622 1.00 91.12 79 SER A N 1
ATOM 638 C CA . SER A 1 79 ? 13.457 3.020 -4.911 1.00 91.12 79 SER A CA 1
ATOM 639 C C . SER A 1 79 ? 13.632 2.697 -6.391 1.00 91.12 79 SER A C 1
ATOM 641 O O . SER A 1 79 ? 13.491 3.575 -7.240 1.00 91.12 79 SER A O 1
ATOM 643 N N . VAL A 1 80 ? 13.957 1.440 -6.685 1.00 91.56 80 VAL A N 1
ATOM 644 C CA . VAL A 1 80 ? 14.187 0.961 -8.048 1.00 91.56 80 VAL A CA 1
ATOM 645 C C . VAL A 1 80 ? 12.932 0.235 -8.513 1.00 91.56 80 VAL A C 1
ATOM 647 O O . VAL A 1 80 ? 12.605 -0.833 -7.996 1.00 91.56 80 VAL A O 1
ATOM 650 N N . LEU A 1 81 ? 12.238 0.831 -9.480 1.00 90.44 81 LEU A N 1
ATOM 651 C CA . LEU A 1 81 ? 11.116 0.251 -10.214 1.00 90.44 81 LEU A CA 1
ATOM 652 C C . LEU A 1 81 ? 11.569 0.033 -11.648 1.00 90.44 81 LEU A C 1
ATOM 654 O O . LEU A 1 81 ? 12.074 0.950 -12.290 1.00 90.44 81 LEU A O 1
ATOM 658 N N . VAL A 1 82 ? 11.448 -1.204 -12.103 1.00 88.56 82 VAL A N 1
ATOM 659 C CA . VAL A 1 82 ? 12.003 -1.646 -13.374 1.00 88.56 82 VAL A CA 1
ATOM 660 C C . VAL A 1 82 ? 10.948 -2.485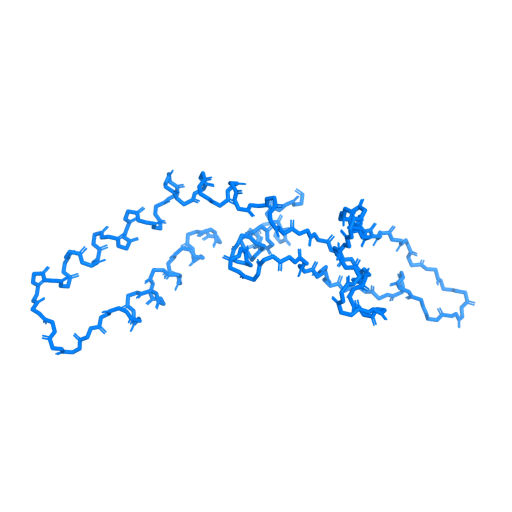 -14.060 1.00 88.56 82 VAL A C 1
ATOM 662 O O . VAL A 1 82 ? 10.521 -3.490 -13.495 1.00 88.56 82 VAL A O 1
ATOM 665 N N . ASP A 1 83 ? 10.579 -2.050 -15.256 1.00 87.81 83 ASP A N 1
ATOM 666 C CA . ASP A 1 83 ? 9.759 -2.785 -16.205 1.00 87.81 83 ASP A CA 1
ATOM 667 C C . ASP A 1 83 ? 10.620 -3.025 -17.450 1.00 87.81 83 ASP A C 1
ATOM 669 O O . ASP A 1 83 ? 11.190 -2.081 -18.006 1.00 87.81 83 ASP A O 1
ATOM 673 N N . ILE A 1 84 ? 10.851 -4.292 -17.786 1.00 88.44 84 ILE A N 1
ATOM 674 C CA . ILE A 1 84 ? 11.765 -4.703 -18.857 1.00 88.44 84 ILE A CA 1
ATOM 675 C C . ILE A 1 84 ? 11.094 -5.814 -19.645 1.00 88.44 84 ILE A C 1
ATOM 677 O O . ILE A 1 84 ? 10.665 -6.814 -19.068 1.00 88.44 84 ILE A O 1
ATOM 681 N N . ASP A 1 85 ? 11.119 -5.675 -20.968 1.00 90.44 85 ASP A N 1
ATOM 682 C CA . ASP A 1 85 ? 10.641 -6.700 -21.881 1.00 90.44 85 ASP A CA 1
ATOM 683 C C . ASP A 1 85 ? 11.405 -8.016 -21.722 1.00 90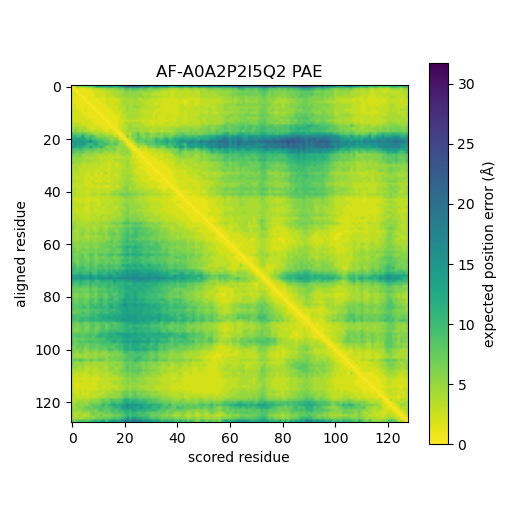.44 85 ASP A C 1
ATOM 685 O O . ASP A 1 85 ? 12.626 -8.074 -21.529 1.00 90.44 85 ASP A O 1
ATOM 689 N N . ARG A 1 86 ? 10.674 -9.115 -21.878 1.00 91.88 86 ARG A N 1
ATOM 690 C CA . ARG A 1 86 ? 11.273 -10.441 -21.877 1.00 91.88 86 ARG A CA 1
ATOM 691 C C . ARG A 1 86 ? 12.192 -10.610 -23.090 1.00 91.88 86 ARG A C 1
ATOM 693 O O . ARG A 1 86 ? 11.762 -10.478 -24.232 1.00 91.88 86 ARG A O 1
ATOM 700 N N . VAL A 1 87 ? 13.444 -10.994 -22.831 1.00 93.62 87 VAL A N 1
ATOM 701 C CA . VAL A 1 87 ? 14.443 -11.314 -23.862 1.00 93.62 87 VAL A CA 1
ATOM 702 C C . VAL A 1 87 ? 14.942 -12.740 -23.666 1.00 93.62 87 VAL A C 1
ATOM 704 O O . VAL A 1 87 ? 15.534 -13.051 -22.629 1.00 93.62 87 VAL A O 1
ATOM 707 N N . ASP A 1 88 ? 14.747 -13.576 -24.685 1.00 92.06 88 ASP A N 1
ATOM 708 C CA . ASP A 1 88 ? 15.155 -14.982 -24.700 1.00 92.06 88 ASP A CA 1
ATOM 709 C C . ASP A 1 88 ? 16.515 -15.134 -25.413 1.00 92.06 88 ASP A C 1
ATOM 711 O O . ASP A 1 88 ? 16.610 -15.579 -26.553 1.00 92.06 88 ASP A O 1
ATOM 715 N N . ASP A 1 89 ? 17.588 -14.735 -24.726 1.00 94.69 89 ASP A N 1
ATOM 716 C CA . ASP A 1 89 ? 18.989 -14.832 -25.183 1.00 94.69 89 ASP A CA 1
ATOM 717 C C . ASP A 1 89 ? 19.755 -16.010 -24.550 1.00 94.69 89 ASP A C 1
ATOM 719 O O . ASP A 1 89 ? 20.979 -16.094 -24.638 1.00 94.69 89 ASP A O 1
ATOM 723 N N . GLY A 1 90 ? 19.033 -16.922 -23.894 1.00 94.75 90 GLY A N 1
ATOM 724 C CA . GLY A 1 90 ? 19.599 -18.073 -23.188 1.00 94.75 90 GLY A CA 1
ATOM 725 C C . GLY A 1 90 ? 19.976 -17.813 -21.724 1.00 94.75 90 GLY A C 1
ATOM 726 O O . GLY A 1 90 ? 20.378 -18.758 -21.046 1.00 94.75 90 GLY A O 1
ATOM 727 N N . PHE A 1 91 ? 19.806 -16.590 -21.205 1.00 94.50 91 PHE A N 1
ATOM 728 C CA . PHE A 1 91 ? 19.993 -16.270 -19.784 1.00 94.50 91 PHE A CA 1
ATOM 729 C C . PHE A 1 91 ? 18.660 -16.037 -19.061 1.00 94.50 91 PHE A C 1
ATOM 731 O O . PHE A 1 91 ? 17.725 -15.475 -19.626 1.00 94.50 91 PHE A O 1
ATOM 738 N N . LEU A 1 92 ? 18.594 -16.410 -17.776 1.00 91.88 92 LEU A N 1
ATOM 739 C CA . LEU A 1 92 ? 17.474 -16.074 -16.893 1.00 91.88 92 LEU A CA 1
ATOM 740 C C . LEU A 1 92 ? 17.770 -14.759 -16.157 1.00 91.88 92 LEU A C 1
ATOM 742 O O . LEU A 1 92 ? 18.691 -14.694 -15.343 1.00 91.88 92 LEU A O 1
ATOM 746 N N . LYS A 1 93 ? 16.990 -13.715 -16.443 1.00 91.62 93 LYS A N 1
ATOM 747 C CA . LYS A 1 93 ? 17.128 -12.356 -15.895 1.00 91.62 93 LYS A CA 1
ATOM 748 C C . LYS A 1 93 ? 15.798 -11.881 -15.305 1.00 91.62 93 LYS A C 1
ATOM 750 O O . LYS A 1 93 ? 14.767 -12.520 -15.497 1.00 91.62 93 LYS A O 1
ATOM 755 N N . THR A 1 94 ? 15.803 -10.722 -14.642 1.00 90.44 94 THR A N 1
ATOM 756 C CA . THR A 1 94 ? 14.595 -10.135 -14.034 1.00 90.44 94 THR A CA 1
ATOM 757 C C . THR A 1 94 ? 13.433 -10.009 -15.024 1.00 90.44 94 THR A C 1
ATOM 759 O O . THR A 1 94 ? 12.330 -10.424 -14.700 1.00 90.44 94 THR A O 1
ATOM 762 N N . GLY A 1 95 ? 13.679 -9.532 -16.251 1.00 90.75 95 GLY A N 1
ATOM 763 C CA . GLY A 1 95 ? 12.632 -9.397 -17.280 1.00 90.75 95 GLY A CA 1
ATOM 764 C C . GLY A 1 95 ? 12.049 -10.726 -17.783 1.00 90.75 95 GLY A C 1
ATOM 765 O O . GLY A 1 95 ? 11.041 -10.742 -18.479 1.00 90.75 95 GLY A O 1
ATOM 766 N N . ASN A 1 96 ? 12.652 -11.869 -17.440 1.00 91.75 96 ASN A N 1
ATOM 767 C CA . ASN A 1 96 ? 12.105 -13.181 -17.785 1.00 91.75 96 ASN A CA 1
ATOM 768 C C . ASN A 1 96 ? 11.072 -13.682 -16.758 1.00 91.75 96 ASN A C 1
ATOM 770 O O . ASN A 1 96 ? 10.463 -14.727 -16.991 1.00 91.75 96 ASN A O 1
ATOM 774 N N . VAL A 1 97 ? 10.873 -12.977 -15.637 1.00 87.56 97 VAL A N 1
ATOM 775 C CA . VAL A 1 97 ? 9.971 -13.391 -14.555 1.00 87.56 97 VAL A CA 1
ATOM 776 C C . VAL A 1 97 ? 8.969 -12.282 -14.245 1.00 87.56 97 VAL A C 1
ATOM 778 O O . VAL A 1 97 ? 9.343 -11.141 -14.001 1.00 87.56 97 VAL A O 1
ATOM 781 N N . SER A 1 98 ? 7.686 -12.639 -14.192 1.00 84.88 98 SER A N 1
ATOM 782 C CA . SER A 1 98 ? 6.629 -11.744 -13.720 1.00 84.88 98 SER A CA 1
ATOM 783 C C . SER A 1 98 ? 6.496 -11.868 -12.204 1.00 84.88 98 SER A C 1
ATOM 785 O O . SER A 1 98 ? 5.992 -12.877 -11.707 1.00 84.88 98 SER A O 1
ATOM 787 N N . VAL A 1 99 ? 6.940 -10.848 -11.471 1.00 84.56 99 VAL A N 1
ATOM 788 C CA . VAL A 1 99 ? 6.834 -10.776 -10.006 1.00 84.56 99 VAL A CA 1
ATOM 789 C C . VAL A 1 99 ? 6.134 -9.494 -9.571 1.00 84.56 99 VAL A C 1
ATOM 791 O O . VAL A 1 99 ? 6.240 -8.459 -10.224 1.00 84.56 99 VAL A O 1
ATOM 794 N N . SER A 1 100 ? 5.420 -9.557 -8.447 1.00 85.50 100 SER A N 1
ATOM 795 C CA . SER A 1 100 ? 4.830 -8.372 -7.825 1.00 85.50 100 SER A CA 1
ATOM 796 C C . SER A 1 100 ? 5.911 -7.453 -7.263 1.00 85.50 100 SER A C 1
ATOM 798 O O . SER A 1 100 ? 6.943 -7.918 -6.784 1.00 85.50 100 SER A O 1
ATOM 800 N N . THR A 1 101 ? 5.640 -6.152 -7.237 1.00 89.62 101 THR A N 1
ATOM 801 C CA . THR A 1 101 ? 6.497 -5.179 -6.554 1.00 89.62 101 THR A CA 1
ATOM 802 C C . THR A 1 101 ? 6.495 -5.386 -5.040 1.00 89.62 101 THR A C 1
ATOM 804 O O . THR A 1 101 ? 5.494 -5.809 -4.458 1.00 89.62 101 THR A O 1
ATOM 807 N N . ASP A 1 102 ? 7.585 -5.000 -4.386 1.00 91.12 102 ASP A N 1
ATOM 808 C CA . ASP A 1 102 ? 7.695 -4.957 -2.932 1.00 91.12 102 ASP A CA 1
ATOM 809 C C . ASP A 1 102 ? 7.395 -3.561 -2.381 1.00 91.12 102 ASP A C 1
ATOM 811 O O . ASP A 1 102 ? 7.698 -2.540 -3.005 1.00 91.12 102 ASP A O 1
ATOM 815 N N . ALA A 1 103 ? 6.852 -3.515 -1.163 1.00 92.06 103 ALA A N 1
ATOM 816 C CA . ALA A 1 103 ? 6.628 -2.278 -0.422 1.00 92.06 103 ALA A CA 1
ATOM 817 C C . ALA A 1 103 ? 7.770 -2.015 0.571 1.00 92.06 103 ALA A C 1
ATOM 819 O O . ALA A 1 103 ? 7.976 -2.765 1.526 1.00 92.06 103 ALA A O 1
ATOM 820 N N . LEU A 1 104 ? 8.480 -0.902 0.390 1.00 90.62 104 LEU A N 1
ATOM 821 C CA . LEU A 1 104 ? 9.546 -0.438 1.272 1.00 90.62 104 LEU A CA 1
ATOM 822 C C . LEU A 1 104 ? 9.087 0.742 2.123 1.00 90.62 104 LEU A C 1
ATOM 824 O O . LEU A 1 104 ? 8.695 1.784 1.606 1.00 90.62 104 LEU A O 1
ATOM 828 N N . GLY A 1 105 ? 9.251 0.653 3.441 1.00 89.38 105 GLY A N 1
ATOM 829 C CA . GLY A 1 105 ? 9.043 1.794 4.329 1.00 89.38 105 GLY A CA 1
ATOM 830 C C . GLY A 1 105 ? 8.365 1.436 5.634 1.00 89.38 105 GLY A C 1
ATOM 831 O O . GLY A 1 105 ? 8.670 0.411 6.238 1.00 89.38 105 GLY A O 1
ATOM 832 N N . ASN A 1 106 ? 7.495 2.326 6.108 1.00 90.56 106 ASN A N 1
ATOM 833 C CA . ASN A 1 106 ? 6.815 2.131 7.381 1.00 90.56 106 ASN A CA 1
ATOM 834 C C . ASN A 1 106 ? 5.771 1.008 7.272 1.00 90.56 106 ASN A C 1
ATOM 836 O O . ASN A 1 106 ? 4.761 1.159 6.586 1.00 90.56 106 ASN A O 1
ATOM 840 N N . ALA A 1 107 ? 5.969 -0.083 8.014 1.00 89.81 107 ALA A N 1
ATOM 841 C CA . ALA A 1 107 ? 5.038 -1.211 8.047 1.00 89.81 107 ALA A CA 1
ATOM 842 C C . ALA A 1 107 ? 3.621 -0.817 8.513 1.00 89.81 107 ALA A C 1
ATOM 844 O O . ALA A 1 107 ? 2.642 -1.427 8.089 1.00 89.81 107 ALA A O 1
ATOM 845 N N . ALA A 1 108 ? 3.478 0.241 9.321 1.00 88.38 108 ALA A N 1
ATOM 846 C CA . ALA A 1 108 ? 2.171 0.755 9.738 1.00 88.38 108 ALA A CA 1
ATOM 847 C C . ALA A 1 108 ? 1.367 1.414 8.597 1.00 88.38 108 ALA A C 1
ATOM 849 O O . ALA A 1 108 ? 0.185 1.702 8.773 1.00 88.38 108 ALA A O 1
ATOM 850 N N . ALA A 1 109 ? 1.997 1.672 7.447 1.00 91.31 109 ALA A N 1
ATOM 851 C CA . ALA A 1 109 ? 1.366 2.180 6.230 1.00 91.31 109 ALA A CA 1
ATOM 852 C C . ALA A 1 109 ? 1.217 1.095 5.142 1.00 91.31 109 ALA A C 1
ATOM 854 O O . ALA A 1 109 ? 0.785 1.390 4.029 1.00 91.31 109 ALA A O 1
ATOM 855 N N . LEU A 1 110 ? 1.526 -0.172 5.451 1.00 91.25 110 LEU A N 1
ATOM 856 C CA . LEU A 1 110 ? 1.373 -1.295 4.517 1.00 91.25 110 LEU A CA 1
ATOM 857 C C . LEU A 1 110 ? -0.087 -1.511 4.089 1.00 91.25 110 LEU A C 1
ATOM 859 O O . LEU A 1 110 ? -0.363 -2.046 3.020 1.00 91.25 110 LEU A O 1
ATOM 863 N N . ASP A 1 111 ? -1.038 -1.080 4.910 1.00 91.50 111 ASP A N 1
ATOM 864 C CA . ASP A 1 111 ? -2.455 -1.104 4.572 1.00 91.50 111 ASP A CA 1
ATOM 865 C C . ASP A 1 111 ? -2.818 -0.144 3.428 1.00 91.50 111 ASP A C 1
ATOM 867 O O . ASP A 1 111 ? -3.790 -0.385 2.717 1.00 91.50 111 ASP A O 1
ATOM 871 N N . VAL A 1 112 ? -2.031 0.915 3.222 1.00 93.00 112 VAL A N 1
ATOM 872 C CA . VAL A 1 112 ? -2.156 1.793 2.053 1.00 93.00 112 VAL A CA 1
ATOM 873 C C . VAL A 1 112 ? -1.667 1.063 0.805 1.00 93.00 112 VAL A C 1
ATOM 875 O O . VAL A 1 112 ? -2.369 1.060 -0.196 1.00 93.00 112 VAL A O 1
ATOM 878 N N . TYR A 1 113 ? -0.527 0.366 0.882 1.00 92.31 113 TYR A N 1
ATOM 879 C CA . TYR A 1 113 ? -0.026 -0.446 -0.234 1.00 92.31 113 TYR A CA 1
ATOM 880 C C . TYR A 1 113 ? -1.049 -1.498 -0.671 1.00 92.31 113 TYR A C 1
ATOM 882 O O . TYR A 1 113 ? -1.417 -1.546 -1.837 1.00 92.31 113 TYR A O 1
ATOM 890 N N . LYS A 1 114 ? -1.578 -2.278 0.282 1.00 91.44 114 LYS A N 1
ATOM 891 C CA . LYS A 1 114 ? -2.592 -3.307 -0.000 1.00 91.44 114 LYS A CA 1
ATOM 892 C C . LYS A 1 114 ? -3.857 -2.742 -0.634 1.00 91.44 114 LYS A C 1
ATOM 894 O O . LYS A 1 114 ? -4.470 -3.419 -1.444 1.00 91.44 114 LYS A O 1
ATOM 899 N N . PHE A 1 115 ? -4.260 -1.537 -0.232 1.00 92.94 115 PHE A N 1
ATOM 900 C CA . PHE A 1 115 ? -5.410 -0.857 -0.818 1.00 92.94 115 PHE A CA 1
ATOM 901 C C . PHE A 1 115 ? -5.141 -0.450 -2.272 1.00 92.94 115 PHE A C 1
ATOM 903 O O . PHE A 1 115 ? -5.976 -0.661 -3.144 1.00 92.94 115 PHE A O 1
ATOM 910 N N . LEU A 1 116 ? -3.960 0.104 -2.530 1.00 90.94 116 LEU A N 1
ATOM 911 C CA . LEU A 1 116 ? -3.541 0.566 -3.847 1.00 90.94 116 LEU A CA 1
ATOM 912 C C . LEU A 1 116 ? -3.274 -0.579 -4.840 1.00 90.94 116 LEU A C 1
ATOM 914 O O . LEU A 1 116 ? -3.390 -0.385 -6.042 1.00 90.94 116 LEU A O 1
ATOM 918 N N . THR A 1 117 ? -2.962 -1.781 -4.354 1.00 90.62 117 THR A N 1
ATOM 919 C CA . THR A 1 117 ? -2.778 -2.979 -5.188 1.00 90.62 117 THR A CA 1
ATOM 920 C C . THR A 1 117 ? -4.006 -3.890 -5.237 1.00 90.62 117 THR A C 1
ATOM 922 O O . THR A 1 117 ? -3.900 -5.044 -5.653 1.00 90.62 117 THR A O 1
ATOM 925 N N . LEU A 1 118 ? -5.182 -3.403 -4.818 1.00 92.50 118 LEU A N 1
ATOM 926 C CA . LEU A 1 118 ? -6.428 -4.158 -4.950 1.00 92.50 118 LEU A CA 1
ATOM 927 C C . LEU A 1 118 ? -6.738 -4.417 -6.424 1.00 92.50 118 LEU A C 1
ATOM 929 O O . LEU A 1 118 ? -6.759 -3.482 -7.219 1.00 92.50 118 LEU A O 1
ATOM 933 N N . ILE A 1 119 ? -7.047 -5.672 -6.746 1.00 90.81 119 ILE A N 1
ATOM 934 C CA . ILE A 1 119 ? -7.524 -6.069 -8.071 1.00 90.81 119 ILE A CA 1
ATOM 935 C C . ILE A 1 119 ? -8.984 -5.623 -8.206 1.00 90.81 119 ILE A C 1
ATOM 937 O O . ILE A 1 119 ? -9.839 -5.991 -7.391 1.00 90.81 119 ILE A O 1
ATOM 941 N N . MET A 1 120 ? -9.249 -4.786 -9.201 1.00 90.06 120 MET A N 1
ATOM 942 C CA . MET A 1 120 ? -10.566 -4.269 -9.544 1.00 90.06 120 MET A CA 1
ATOM 943 C C . MET A 1 120 ? -11.308 -5.252 -10.469 1.00 90.06 120 MET A C 1
ATOM 945 O O . MET A 1 120 ? -10.844 -6.352 -10.763 1.00 90.06 120 MET A O 1
ATOM 949 N N . GLN A 1 121 ? -12.541 -4.915 -10.855 1.00 86.44 121 GLN A N 1
ATOM 950 C CA . GLN A 1 121 ? -13.398 -5.816 -11.646 1.00 86.44 121 GLN A CA 1
ATOM 951 C C . GLN A 1 121 ? -12.906 -6.017 -13.086 1.00 86.44 121 GLN A C 1
ATOM 953 O O . GLN A 1 121 ? -13.243 -7.019 -13.710 1.00 86.44 121 GLN A O 1
ATOM 958 N N . ASP A 1 122 ? -12.126 -5.068 -13.585 1.00 84.25 122 ASP A N 1
ATOM 959 C CA . ASP A 1 122 ? -11.390 -5.102 -14.852 1.00 84.25 122 ASP A CA 1
ATOM 960 C C . ASP A 1 122 ? -10.165 -6.036 -14.810 1.00 84.25 122 ASP A C 1
ATOM 962 O O . ASP A 1 122 ? -9.596 -6.340 -15.854 1.00 84.25 122 ASP A O 1
ATOM 966 N N . GLY A 1 123 ? -9.791 -6.544 -13.630 1.00 83.38 123 GLY A N 1
ATOM 967 C CA . GLY A 1 123 ? -8.596 -7.364 -13.440 1.00 83.38 123 GLY A CA 1
ATOM 968 C C . GLY A 1 123 ? -7.311 -6.548 -13.298 1.00 83.38 123 GLY A C 1
ATOM 969 O O . GLY A 1 123 ? -6.254 -7.138 -13.065 1.00 83.38 123 GLY A O 1
ATOM 970 N N . GLU A 1 124 ? -7.390 -5.219 -13.377 1.00 85.44 124 GLU A N 1
ATOM 971 C CA . GLU A 1 124 ? -6.263 -4.324 -13.143 1.00 85.44 124 GLU A CA 1
ATOM 972 C C . GLU A 1 124 ? -6.171 -3.950 -11.663 1.00 85.44 124 GLU A C 1
ATOM 974 O O . GLU A 1 124 ? -7.104 -4.122 -10.873 1.00 85.44 124 GLU A O 1
ATOM 979 N N . ASN A 1 125 ? -4.995 -3.490 -11.247 1.00 86.06 125 ASN A N 1
ATOM 980 C CA . ASN A 1 125 ? -4.823 -2.986 -9.892 1.00 86.06 125 ASN A CA 1
ATOM 981 C C . ASN A 1 125 ? -5.352 -1.541 -9.796 1.00 86.06 125 ASN A C 1
ATOM 983 O O . ASN A 1 125 ? -5.399 -0.828 -10.791 1.00 86.06 125 ASN A O 1
ATOM 987 N N . LEU A 1 126 ? -5.715 -1.084 -8.595 1.00 87.88 126 LEU A N 1
ATOM 988 C CA . LEU A 1 126 ? -6.258 0.269 -8.386 1.00 87.88 126 LEU A CA 1
ATOM 989 C C . LEU A 1 126 ? -5.310 1.411 -8.817 1.00 87.88 126 LEU A C 1
ATOM 991 O O . LEU A 1 126 ? -5.767 2.537 -8.997 1.00 87.88 126 LEU A O 1
ATOM 995 N N . LEU A 1 127 ? -4.005 1.151 -8.914 1.00 85.88 127 LEU A N 1
ATOM 996 C CA . LEU A 1 127 ? -2.983 2.111 -9.340 1.00 85.88 127 LEU A CA 1
ATOM 997 C C . LEU A 1 127 ? -2.724 2.125 -10.856 1.00 85.88 127 LEU A C 1
ATOM 999 O O . LEU A 1 127 ? -1.946 2.979 -11.285 1.00 85.88 127 LEU A O 1
ATOM 1003 N N . SER A 1 128 ? -3.272 1.163 -11.606 1.00 71.75 128 SER A N 1
ATOM 1004 C CA . SER A 1 128 ? -2.907 0.885 -12.999 1.00 71.75 128 SER A CA 1
ATOM 1005 C C . SER A 1 128 ? -3.338 1.981 -13.964 1.00 71.75 128 SER A C 1
ATOM 1007 O O . SER A 1 128 ? -4.339 2.680 -13.682 1.00 71.75 128 SER A O 1
#

Radius of gyration: 19.68 Å; Cα contacts (8 Å, |Δi|>4): 113; chains: 1; bounding box: 48×30×54 Å